Protein AF-A0A3N4J8X8-F1 (afdb_monomer_lite)

Radius of gyration: 21.21 Å; chains: 1; bounding box: 64×33×49 Å

Sequence (121 aa):
QWLTPDTSWAGKSASSIVITITSPKAPLFVGKRLSAFSTTYRTECRLQFNAFTQCSNCQHFGHHSNKCANPSSCRWCTLPHSTGDHSCPTSTYHLRGRPCSHFSPRCVNCDGPHESHSPDC

Structure (mmCIF, N/CA/C/O backbone):
data_AF-A0A3N4J8X8-F1
#
_entry.id   AF-A0A3N4J8X8-F1
#
loop_
_atom_site.group_PDB
_atom_site.id
_atom_site.type_symbol
_atom_site.label_atom_id
_atom_site.label_alt_id
_atom_site.label_comp_id
_atom_site.label_asym_id
_atom_site.label_entity_id
_atom_site.label_seq_id
_atom_site.pdbx_PDB_ins_code
_atom_site.Cartn_x
_atom_site.Cartn_y
_atom_site.Cartn_z
_atom_site.occupancy
_atom_site.B_iso_or_equiv
_atom_site.auth_seq_id
_atom_site.auth_comp_id
_atom_site.auth_asym_id
_atom_site.auth_atom_id
_atom_site.pdbx_PDB_model_num
ATOM 1 N N . GLN A 1 1 ? -29.660 4.183 24.403 1.00 55.78 1 GLN A N 1
ATOM 2 C CA . GLN A 1 1 ? -30.399 4.243 23.126 1.00 55.78 1 GLN A CA 1
ATOM 3 C C . GLN A 1 1 ? -29.411 3.951 22.010 1.00 55.78 1 GLN A C 1
ATOM 5 O O . GLN A 1 1 ? -28.365 4.588 21.978 1.00 55.78 1 GLN A O 1
ATOM 10 N N . TRP A 1 2 ? -29.673 2.937 21.184 1.00 60.34 2 TRP A N 1
ATOM 11 C CA . TRP A 1 2 ? -28.801 2.587 20.060 1.00 60.34 2 TRP A CA 1
ATOM 12 C C . TRP A 1 2 ? -28.897 3.639 18.950 1.00 60.34 2 TRP A C 1
ATOM 14 O O . TRP A 1 2 ? -29.951 4.241 18.758 1.00 60.34 2 TRP A O 1
ATOM 24 N N . LEU A 1 3 ? -27.786 3.875 18.245 1.00 71.88 3 LEU A N 1
ATOM 25 C CA . LEU A 1 3 ? -27.686 4.902 17.198 1.00 71.88 3 LEU A CA 1
ATOM 26 C C . LEU A 1 3 ? -28.349 4.484 15.871 1.00 71.88 3 LEU A C 1
ATOM 28 O O . LEU A 1 3 ? -28.579 5.336 15.018 1.00 71.88 3 LEU A O 1
ATOM 32 N N . THR A 1 4 ? -28.659 3.198 15.684 1.00 74.44 4 THR A N 1
ATOM 33 C CA . THR A 1 4 ? -29.294 2.653 14.472 1.00 74.44 4 THR A CA 1
ATOM 34 C C . THR A 1 4 ? -30.335 1.581 14.828 1.00 74.44 4 THR A C 1
ATOM 36 O O . THR A 1 4 ? -30.211 0.953 15.883 1.00 74.44 4 THR A O 1
ATOM 39 N N . PRO A 1 5 ? -31.359 1.362 13.976 1.00 77.12 5 PRO A N 1
ATOM 40 C CA . PRO A 1 5 ? -32.431 0.391 14.227 1.00 77.12 5 PRO A CA 1
ATOM 41 C C . PRO A 1 5 ? -31.926 -1.060 14.263 1.00 77.12 5 PRO A C 1
ATOM 43 O O . PRO A 1 5 ? -30.934 -1.386 13.608 1.00 77.12 5 PRO A O 1
ATOM 46 N N . ASP A 1 6 ? -32.630 -1.949 14.972 1.00 72.69 6 ASP A N 1
ATOM 47 C CA . ASP A 1 6 ? -32.227 -3.354 15.194 1.00 72.69 6 ASP A CA 1
ATOM 48 C C . ASP A 1 6 ? -31.992 -4.144 13.897 1.00 72.69 6 ASP A C 1
ATOM 50 O O . ASP A 1 6 ? -31.091 -4.981 13.810 1.00 72.69 6 ASP A O 1
ATOM 54 N N . THR A 1 7 ? -32.728 -3.808 12.836 1.00 76.81 7 THR A N 1
ATOM 55 C CA . THR A 1 7 ? -32.564 -4.392 11.496 1.00 76.81 7 THR A CA 1
ATOM 56 C C . THR A 1 7 ? -31.173 -4.160 10.902 1.00 76.81 7 THR A C 1
ATOM 58 O O . THR A 1 7 ? -30.723 -4.945 10.072 1.00 76.81 7 THR A O 1
ATOM 61 N N . SER A 1 8 ? -30.455 -3.120 11.340 1.00 70.00 8 SER A N 1
ATOM 62 C CA . SER A 1 8 ? -29.104 -2.797 10.859 1.00 70.00 8 SER A CA 1
ATOM 63 C C . SER A 1 8 ? -27.997 -3.695 11.435 1.00 70.00 8 SER A C 1
ATOM 65 O O . SER A 1 8 ? -26.863 -3.646 10.937 1.00 70.00 8 SER A O 1
ATOM 67 N N . TRP A 1 9 ? -28.314 -4.514 12.448 1.00 67.56 9 TRP A N 1
ATOM 68 C CA . TRP A 1 9 ? -27.370 -5.379 13.170 1.00 67.56 9 TRP A CA 1
ATOM 69 C C . TRP A 1 9 ? -27.615 -6.877 12.971 1.00 67.56 9 TRP A C 1
ATOM 71 O O . TRP A 1 9 ? -26.746 -7.678 13.316 1.00 67.56 9 TRP A O 1
ATOM 81 N N . ALA A 1 10 ? -28.755 -7.268 12.392 1.00 76.81 10 ALA A N 1
ATOM 82 C CA . ALA A 1 10 ? -29.070 -8.668 12.134 1.00 76.81 10 ALA A CA 1
ATOM 83 C C . ALA A 1 10 ? -27.976 -9.322 11.262 1.00 76.81 10 ALA A C 1
ATOM 85 O O . ALA A 1 10 ? -27.763 -8.934 10.116 1.00 76.81 10 ALA A O 1
ATOM 86 N N . GLY A 1 11 ? -27.251 -10.291 11.833 1.00 81.25 11 GLY A N 1
ATOM 87 C CA . GLY A 1 11 ? -26.193 -11.047 11.150 1.00 81.25 11 GLY A CA 1
ATOM 88 C C . GLY A 1 11 ? -24.785 -10.433 11.173 1.00 81.25 11 GLY A C 1
ATOM 89 O O . GLY A 1 11 ? -23.867 -11.032 10.616 1.00 81.25 11 GLY A O 1
ATOM 90 N N . LYS A 1 12 ? -24.561 -9.279 11.818 1.00 79.19 12 LYS A N 1
ATOM 91 C CA . LYS A 1 12 ? -23.208 -8.706 11.958 1.00 79.19 12 LYS A CA 1
ATOM 92 C C . LYS A 1 12 ? -22.485 -9.297 13.167 1.00 79.19 12 LYS A C 1
ATOM 94 O O . LYS A 1 12 ? -22.964 -9.195 14.290 1.00 79.19 12 LYS A O 1
ATOM 99 N N . SER A 1 13 ? -21.296 -9.854 12.944 1.00 83.00 13 SER A N 1
ATOM 100 C CA . SER A 1 13 ? -20.439 -10.395 14.011 1.00 83.00 13 SER A CA 1
ATOM 101 C C . SER A 1 13 ? -19.667 -9.322 14.787 1.00 83.00 13 SER A C 1
ATOM 103 O O . SER A 1 13 ? -19.190 -9.589 15.887 1.00 83.00 13 SER A O 1
ATOM 105 N N . ALA A 1 14 ? -19.536 -8.113 14.231 1.00 79.38 14 ALA A N 1
ATOM 106 C CA . ALA A 1 14 ? -18.798 -7.013 14.839 1.00 79.38 14 ALA A CA 1
ATOM 107 C C . ALA A 1 14 ? -19.406 -5.644 14.493 1.00 79.38 14 ALA A C 1
ATOM 109 O O . ALA A 1 14 ? -20.014 -5.452 13.437 1.00 79.38 14 ALA A O 1
ATOM 110 N N . SER A 1 15 ? -19.183 -4.677 15.382 1.00 77.06 15 SER A N 1
ATOM 111 C CA . SER A 1 15 ? -19.539 -3.267 15.212 1.00 77.06 15 SER A CA 1
ATOM 112 C C . SER A 1 15 ? -18.325 -2.382 15.480 1.00 77.06 15 SER A C 1
ATOM 114 O O . SER A 1 15 ? -17.564 -2.661 16.406 1.00 77.06 15 SER A O 1
ATOM 116 N N . SER A 1 16 ? -18.188 -1.284 14.738 1.00 79.62 16 SER A N 1
ATOM 117 C CA . SER A 1 16 ? -17.109 -0.309 14.929 1.00 79.62 16 SER A CA 1
ATOM 118 C C . SER A 1 16 ? -17.683 1.068 15.245 1.00 79.62 16 SER A C 1
ATOM 120 O O . SER A 1 16 ? -18.642 1.503 14.610 1.00 79.62 16 SER A O 1
ATOM 122 N N . ILE A 1 17 ? -17.071 1.773 16.198 1.00 81.94 17 ILE A N 1
ATOM 123 C CA . ILE A 1 17 ? -17.370 3.174 16.518 1.00 81.94 17 ILE A CA 1
ATOM 124 C C . ILE A 1 17 ? -16.120 3.994 16.201 1.00 81.94 17 ILE A C 1
ATOM 126 O O . ILE A 1 17 ? -15.022 3.645 16.631 1.00 81.94 17 ILE A O 1
ATOM 130 N N . VAL A 1 18 ? -16.280 5.092 15.461 1.00 82.00 18 VAL A N 1
ATOM 131 C CA . VAL A 1 18 ? -15.180 6.009 15.141 1.00 82.00 18 VAL A CA 1
ATOM 132 C C . VAL A 1 18 ? -15.320 7.265 15.993 1.00 82.00 18 VAL A C 1
ATOM 134 O O . VAL A 1 18 ? -16.241 8.053 15.801 1.00 82.00 18 VAL A O 1
ATOM 137 N N . ILE A 1 19 ? -14.387 7.462 16.925 1.00 83.81 19 ILE A N 1
ATOM 138 C CA . ILE A 1 19 ? -14.305 8.670 17.753 1.00 83.81 19 ILE A CA 1
ATOM 139 C C . ILE A 1 19 ? -13.252 9.591 17.134 1.00 83.81 19 ILE A C 1
ATOM 141 O O . ILE A 1 19 ? -12.082 9.225 17.047 1.00 83.81 19 ILE A O 1
ATOM 145 N N . THR A 1 20 ? -13.662 10.783 16.697 1.00 84.56 20 THR A N 1
ATOM 146 C CA . THR A 1 20 ? -12.758 11.775 16.092 1.00 84.56 20 THR A CA 1
ATOM 147 C C . THR A 1 20 ? -12.560 12.950 17.044 1.00 84.56 20 THR A C 1
ATOM 149 O O . THR A 1 20 ? -13.530 13.567 17.474 1.00 84.56 20 THR A O 1
ATOM 152 N N . ILE A 1 21 ? -11.305 13.283 17.351 1.00 85.44 21 ILE A N 1
ATOM 153 C CA . ILE A 1 21 ? -10.944 14.471 18.133 1.00 85.44 21 ILE A CA 1
ATOM 154 C C . ILE A 1 21 ? -10.549 15.570 17.143 1.00 85.44 21 ILE A C 1
ATOM 156 O O . ILE A 1 21 ? -9.538 15.442 16.460 1.00 85.44 21 ILE A O 1
ATOM 160 N N . THR A 1 22 ? -11.336 16.642 17.057 1.00 84.94 22 THR A N 1
ATOM 161 C CA . THR A 1 22 ? -11.129 17.743 16.090 1.00 84.94 22 THR A CA 1
ATOM 162 C C . THR A 1 22 ? -10.386 18.948 16.668 1.00 84.94 22 THR A C 1
ATOM 164 O O . THR A 1 22 ? -10.109 19.907 15.956 1.00 84.94 22 THR A O 1
ATOM 167 N N . SER A 1 23 ? -10.048 18.926 17.959 1.00 88.69 23 SER A N 1
ATOM 168 C CA . SER A 1 23 ? -9.341 20.043 18.593 1.00 88.69 23 SER A CA 1
ATOM 169 C C . SER A 1 23 ? -7.903 20.191 18.062 1.00 88.69 23 SER A C 1
ATOM 171 O O . SER A 1 23 ? -7.286 19.182 17.722 1.00 88.69 23 SER A O 1
ATOM 173 N N . PRO A 1 24 ? -7.288 21.388 18.121 1.00 90.69 24 PRO A N 1
ATOM 174 C CA . PRO A 1 24 ? -5.859 21.571 17.822 1.00 90.69 24 PRO A CA 1
ATOM 175 C C . PRO A 1 24 ? -4.926 20.708 18.688 1.00 90.69 24 PRO A C 1
ATOM 177 O O . PRO A 1 24 ? -3.778 20.468 18.333 1.00 90.69 24 PRO A O 1
ATOM 180 N N . LYS A 1 25 ? -5.427 20.212 19.826 1.00 89.00 25 LYS A N 1
ATOM 181 C CA . LYS A 1 25 ? -4.728 19.285 20.722 1.00 89.00 25 LYS A CA 1
ATOM 182 C C . LYS A 1 25 ? -4.810 17.824 20.262 1.00 89.00 25 LYS A C 1
ATOM 184 O O . LYS A 1 25 ? -4.195 16.977 20.898 1.00 89.00 25 LYS A O 1
ATOM 189 N N . ALA A 1 26 ? -5.528 17.505 19.181 1.00 87.81 26 ALA A N 1
ATOM 190 C CA . ALA A 1 26 ? -5.664 16.147 18.645 1.00 87.81 26 ALA A CA 1
ATOM 191 C C . ALA A 1 26 ? -4.324 15.402 18.459 1.00 87.81 26 ALA A C 1
ATOM 193 O O . ALA A 1 26 ? -4.265 14.230 18.836 1.00 87.81 26 ALA A O 1
ATOM 194 N N . PRO A 1 27 ? -3.227 16.042 17.993 1.00 88.81 27 PRO A N 1
ATOM 195 C CA . PRO A 1 27 ? -1.933 15.369 17.876 1.00 88.81 27 PRO A CA 1
ATOM 196 C C . PRO A 1 27 ? -1.398 14.821 19.208 1.00 88.81 27 PRO A C 1
ATOM 198 O O . PRO A 1 27 ? -0.734 13.789 19.216 1.00 88.81 27 PRO A O 1
ATOM 201 N N . LEU A 1 28 ? -1.738 15.446 20.344 1.00 89.38 28 LEU A N 1
ATOM 202 C CA . LEU A 1 28 ? -1.309 15.003 21.680 1.00 89.38 28 LEU A CA 1
ATOM 203 C C . LEU A 1 28 ? -1.897 13.642 22.073 1.00 89.38 28 LEU A C 1
ATOM 205 O O . LEU A 1 28 ? -1.376 12.976 22.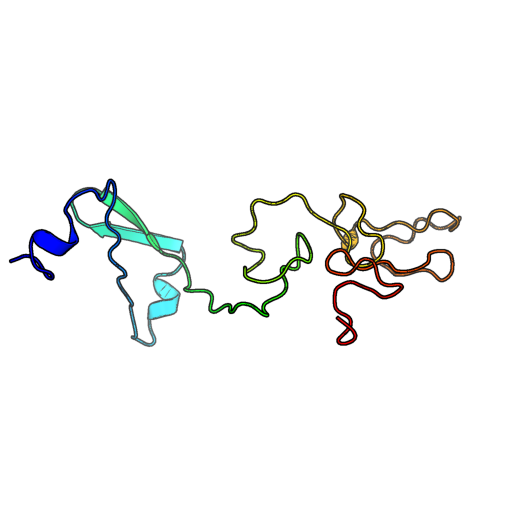970 1.00 89.38 28 LEU A O 1
ATOM 209 N N . PHE A 1 29 ? -2.980 13.234 21.413 1.00 87.31 29 PHE A N 1
ATOM 210 C CA . PHE A 1 29 ? -3.643 11.965 21.661 1.00 87.31 29 PHE A CA 1
ATOM 211 C C . PHE A 1 29 ? -3.101 10.838 20.782 1.00 87.31 29 PHE A C 1
ATOM 213 O O . PHE A 1 29 ? -3.451 9.695 21.036 1.00 87.31 29 PHE A O 1
ATOM 220 N N . VAL A 1 30 ? -2.247 11.081 19.784 1.00 87.81 30 VAL A N 1
ATOM 221 C CA . VAL A 1 30 ? -1.696 9.997 18.949 1.00 87.81 30 VAL A CA 1
ATOM 222 C C . VAL A 1 30 ? -0.747 9.120 19.775 1.00 87.81 30 VAL A C 1
ATOM 224 O O . VAL A 1 30 ? 0.097 9.619 20.516 1.00 87.81 30 VAL A O 1
ATOM 227 N N . GLY A 1 31 ? -0.907 7.796 19.689 1.00 85.75 31 GLY A N 1
ATOM 228 C CA . GLY A 1 31 ? -0.110 6.825 20.447 1.00 85.75 31 GLY A CA 1
ATOM 229 C C . GLY A 1 31 ? -0.466 6.737 21.935 1.00 85.75 31 GLY A C 1
ATOM 230 O O . GLY A 1 31 ? 0.158 5.975 22.676 1.00 85.75 31 GLY A O 1
ATOM 231 N N . LYS A 1 32 ? -1.466 7.499 22.391 1.00 91.25 32 LYS A N 1
ATOM 232 C CA . LYS A 1 32 ? -2.018 7.390 23.742 1.00 91.25 32 LYS A CA 1
ATOM 233 C C . LYS A 1 32 ? -3.047 6.262 23.814 1.00 91.25 32 LYS A C 1
ATOM 235 O O . LYS A 1 32 ? -3.276 5.496 22.877 1.00 91.25 32 LYS A O 1
ATOM 240 N N . ARG A 1 33 ? -3.610 6.104 25.004 1.00 91.50 33 ARG A N 1
ATOM 241 C CA . ARG A 1 33 ? -4.608 5.092 25.314 1.00 91.50 33 ARG A CA 1
ATOM 242 C C . ARG A 1 33 ? -5.922 5.790 25.627 1.00 91.50 33 ARG A C 1
ATOM 244 O O . ARG A 1 33 ? -5.952 6.680 26.471 1.00 91.50 33 ARG A O 1
ATOM 251 N N . LEU A 1 34 ? -6.984 5.386 24.945 1.00 90.25 34 LEU A N 1
ATOM 252 C CA . LEU A 1 34 ? -8.350 5.810 25.216 1.00 90.25 34 LEU A CA 1
ATOM 253 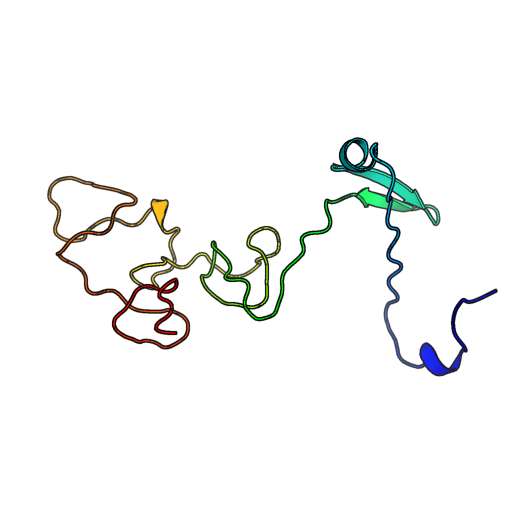C C . LEU A 1 34 ? -9.070 4.668 25.929 1.00 90.25 34 LEU A C 1
ATOM 255 O O . LEU A 1 34 ? -9.212 3.582 25.370 1.00 90.25 34 LEU A O 1
ATOM 259 N N . SER A 1 35 ? -9.519 4.905 27.157 1.00 91.50 35 SER A N 1
ATOM 260 C CA . SER A 1 35 ? -10.368 3.956 27.878 1.00 91.50 35 SER A CA 1
ATOM 261 C C . SER A 1 35 ? -11.831 4.208 27.525 1.00 91.50 35 SER A C 1
ATOM 263 O O . SER A 1 35 ? -12.331 5.311 27.725 1.00 91.50 35 SER A O 1
ATOM 265 N N . ALA A 1 36 ? -12.512 3.192 27.004 1.00 87.75 36 ALA A N 1
ATOM 266 C CA . ALA A 1 36 ? -13.934 3.221 26.678 1.00 87.75 36 ALA A CA 1
ATOM 267 C C . ALA A 1 36 ? -14.519 1.809 26.821 1.00 87.75 36 ALA A C 1
ATOM 269 O O . ALA A 1 36 ? -13.831 0.830 26.545 1.00 87.75 36 ALA A O 1
ATOM 270 N N . PHE A 1 37 ? -15.781 1.683 27.241 1.00 86.94 37 PHE A N 1
ATOM 271 C CA . PHE A 1 37 ? -16.466 0.381 27.364 1.00 86.94 37 PHE A CA 1
ATOM 272 C C . PHE A 1 37 ? -15.664 -0.663 28.166 1.00 86.94 37 PHE A C 1
ATOM 274 O O . PHE A 1 37 ? -15.483 -1.798 27.729 1.00 86.94 37 PHE A O 1
ATOM 281 N N . SER A 1 38 ? -15.095 -0.249 29.303 1.00 90.44 38 SER A N 1
ATOM 282 C CA . SER A 1 38 ? -14.242 -1.095 30.160 1.00 90.44 38 SER A CA 1
ATOM 283 C C . SER A 1 38 ? -13.007 -1.694 29.464 1.00 90.44 38 SER A C 1
ATOM 285 O O . SER A 1 38 ? -12.371 -2.596 29.997 1.00 90.44 38 SER A O 1
ATOM 287 N N . THR A 1 39 ? -12.640 -1.179 28.290 1.00 90.56 39 THR A N 1
ATOM 288 C CA . THR A 1 39 ? -11.499 -1.621 27.483 1.00 90.56 39 THR A CA 1
ATOM 289 C C . THR A 1 39 ? -10.601 -0.428 27.180 1.00 90.56 39 THR A C 1
ATOM 291 O O . THR A 1 39 ? -11.038 0.723 27.195 1.00 90.56 39 THR A O 1
ATOM 294 N N . THR A 1 40 ? -9.322 -0.676 26.913 1.00 92.19 40 THR A N 1
ATOM 295 C CA . THR A 1 40 ? -8.403 0.379 26.488 1.00 92.19 40 THR A CA 1
ATOM 296 C C . THR A 1 40 ? -7.979 0.195 25.041 1.00 92.19 40 THR A C 1
ATOM 298 O O . THR A 1 40 ? -7.436 -0.844 24.673 1.00 92.19 40 THR A O 1
ATOM 301 N N . TYR A 1 41 ? -8.143 1.244 24.247 1.00 88.88 41 TYR A N 1
ATOM 302 C CA . TYR A 1 41 ? -7.812 1.282 22.831 1.00 88.88 41 TYR A CA 1
ATOM 303 C C . TYR A 1 41 ? -6.582 2.155 22.604 1.00 88.88 41 TYR A C 1
ATOM 305 O O . TYR A 1 41 ? -6.408 3.181 23.263 1.00 88.88 41 TYR A O 1
ATOM 313 N N . ARG A 1 42 ? -5.714 1.757 21.671 1.00 89.50 42 ARG A N 1
ATOM 314 C CA . ARG A 1 42 ? -4.641 2.633 21.190 1.00 89.50 42 ARG A CA 1
ATOM 315 C C . ARG A 1 42 ? -5.235 3.637 20.213 1.00 89.50 42 ARG A C 1
ATOM 317 O O . ARG A 1 42 ? -5.962 3.257 19.300 1.00 89.50 42 ARG A O 1
ATOM 324 N N . THR A 1 43 ? -4.933 4.907 20.417 1.00 88.69 43 THR A N 1
ATOM 325 C CA . THR A 1 43 ? -5.323 5.977 19.504 1.00 88.69 43 THR A CA 1
ATOM 326 C C . THR A 1 43 ? -4.258 6.148 18.432 1.00 88.69 43 THR A C 1
ATOM 328 O O . THR A 1 43 ? -3.057 6.163 18.708 1.00 88.69 43 THR A O 1
ATOM 331 N N . GLU A 1 44 ? -4.697 6.306 17.192 1.00 86.31 44 GLU A N 1
ATOM 332 C CA . GLU A 1 44 ? -3.818 6.450 16.037 1.00 86.31 44 GLU A CA 1
ATOM 333 C C . GLU A 1 44 ? -4.225 7.669 15.216 1.00 86.31 44 GLU A C 1
ATOM 335 O O . GLU A 1 44 ? -5.372 8.118 15.259 1.00 86.31 44 GLU A O 1
ATOM 340 N N . CYS A 1 45 ? -3.274 8.213 14.457 1.00 84.31 45 CYS A N 1
ATOM 341 C CA . CYS A 1 45 ? -3.592 9.243 13.482 1.00 84.31 45 CYS A CA 1
ATOM 342 C C . CYS A 1 45 ? -4.454 8.630 12.372 1.00 84.31 45 CYS A C 1
ATOM 344 O O . CYS A 1 45 ? -4.104 7.589 11.808 1.00 84.31 45 CYS A O 1
ATOM 346 N N . ARG A 1 46 ? -5.573 9.280 12.040 1.00 81.81 46 ARG A N 1
ATOM 347 C CA . ARG A 1 46 ? -6.385 8.881 10.891 1.00 81.81 46 ARG A CA 1
ATOM 348 C C . ARG A 1 46 ? -5.613 9.205 9.615 1.00 81.81 46 ARG A C 1
ATOM 350 O O . ARG A 1 46 ? -5.538 10.359 9.208 1.00 81.81 46 ARG A O 1
ATOM 357 N N . LEU A 1 47 ? -5.078 8.173 8.977 1.00 81.50 47 LEU A N 1
ATOM 358 C CA . LEU A 1 47 ? -4.462 8.285 7.661 1.00 81.50 47 LEU A CA 1
ATOM 359 C C . LEU A 1 47 ? -5.576 8.388 6.616 1.00 81.50 47 LEU A C 1
ATOM 361 O O . LEU A 1 47 ? -6.435 7.509 6.537 1.00 81.50 47 LEU A O 1
ATOM 365 N N . GLN A 1 48 ? -5.590 9.470 5.841 1.00 78.81 48 GLN A N 1
ATOM 366 C CA . GLN A 1 48 ? -6.444 9.565 4.662 1.00 78.81 48 GLN A CA 1
ATOM 367 C C . GLN A 1 48 ? -5.731 8.894 3.491 1.00 78.81 48 GLN A C 1
ATOM 369 O O . GLN A 1 48 ? -4.617 9.268 3.140 1.00 78.81 48 GLN A O 1
ATOM 374 N N . PHE A 1 49 ? -6.378 7.895 2.905 1.00 86.94 49 PHE A N 1
ATOM 375 C CA . PHE A 1 49 ? -5.965 7.270 1.658 1.00 86.94 49 PHE A CA 1
ATOM 376 C C . PHE A 1 49 ? -7.212 6.929 0.842 1.00 86.94 49 PHE A C 1
ATOM 378 O O . PHE A 1 49 ? -8.313 6.800 1.382 1.00 86.94 49 PHE A O 1
ATOM 385 N N . ASN A 1 50 ? -7.040 6.830 -0.467 1.00 87.94 50 ASN A N 1
ATOM 386 C CA . ASN A 1 50 ? -8.083 6.520 -1.435 1.00 87.94 50 ASN A CA 1
ATOM 387 C C . ASN A 1 50 ? -7.661 5.321 -2.300 1.00 87.94 50 ASN A C 1
ATOM 389 O O . ASN A 1 50 ? -6.572 4.768 -2.130 1.00 87.94 50 ASN A O 1
ATOM 393 N N . ALA A 1 51 ? -8.518 4.942 -3.251 1.00 89.44 51 ALA A N 1
ATOM 394 C CA . ALA A 1 51 ? -8.248 3.855 -4.190 1.00 89.44 51 ALA A CA 1
ATOM 395 C C . ALA A 1 51 ? -6.972 4.062 -5.028 1.00 89.44 51 ALA A C 1
ATOM 397 O O . ALA A 1 51 ? -6.428 3.087 -5.517 1.00 89.44 51 ALA A O 1
ATOM 398 N N . PHE A 1 52 ? -6.474 5.297 -5.143 1.00 90.06 52 PHE A N 1
ATOM 399 C CA . PHE A 1 52 ? -5.275 5.666 -5.904 1.00 90.06 52 PHE A CA 1
ATOM 400 C C . PHE A 1 52 ? -4.034 5.857 -5.025 1.00 90.06 52 PHE A C 1
ATOM 402 O O . PHE A 1 52 ? -2.963 6.207 -5.512 1.00 90.06 52 PHE A O 1
ATOM 409 N N . THR A 1 53 ? -4.146 5.658 -3.711 1.00 91.38 53 THR A N 1
ATOM 410 C CA . THR A 1 53 ? -2.993 5.782 -2.820 1.00 91.38 53 THR A CA 1
ATOM 411 C C . THR A 1 53 ? -2.096 4.573 -3.001 1.00 91.38 53 THR A C 1
ATOM 413 O O . THR A 1 53 ? -2.502 3.454 -2.688 1.00 91.38 53 THR A O 1
ATOM 416 N N . GLN A 1 54 ? -0.885 4.808 -3.499 1.00 93.19 54 GLN A N 1
ATOM 417 C CA . GLN A 1 54 ? 0.111 3.767 -3.683 1.00 93.19 54 GLN A CA 1
ATOM 418 C C . GLN A 1 54 ? 0.857 3.473 -2.382 1.00 93.19 54 GLN A C 1
ATOM 420 O O . GLN A 1 54 ? 1.403 4.364 -1.729 1.00 93.19 54 GLN A O 1
ATOM 425 N N . CYS A 1 55 ? 0.895 2.199 -2.012 1.00 94.25 55 CYS A N 1
ATOM 426 C CA . CYS A 1 55 ? 1.617 1.719 -0.850 1.00 94.25 55 CYS A CA 1
ATOM 427 C C . CYS A 1 55 ? 3.120 1.650 -1.139 1.00 94.25 55 CYS A C 1
ATOM 429 O O . CYS A 1 55 ? 3.557 0.860 -1.965 1.00 94.25 55 CYS A O 1
ATOM 431 N N . SER A 1 56 ? 3.946 2.385 -0.396 1.00 92.62 56 SER A N 1
ATOM 432 C CA . SER A 1 56 ? 5.408 2.343 -0.559 1.00 92.62 56 SER A CA 1
ATOM 433 C C . SER A 1 56 ? 6.063 1.020 -0.133 1.00 92.62 56 SER A C 1
ATOM 435 O O . SER A 1 56 ? 7.236 0.816 -0.439 1.00 92.62 56 SER A O 1
ATOM 437 N N . ASN A 1 57 ? 5.336 0.132 0.562 1.00 95.00 57 ASN A N 1
ATOM 438 C CA . ASN A 1 57 ? 5.827 -1.196 0.945 1.00 95.00 57 ASN A CA 1
ATOM 439 C C . ASN A 1 57 ? 5.643 -2.224 -0.183 1.00 95.00 57 ASN A C 1
ATOM 441 O O . ASN A 1 57 ? 6.617 -2.810 -0.640 1.00 95.00 57 ASN A O 1
ATOM 445 N N . CYS A 1 58 ? 4.405 -2.444 -0.638 1.00 95.38 58 CYS A N 1
ATOM 446 C CA . CYS A 1 58 ? 4.077 -3.486 -1.623 1.00 95.38 58 CYS A CA 1
ATOM 447 C C . CYS A 1 58 ? 3.795 -2.945 -3.035 1.00 95.38 58 CYS A C 1
ATOM 449 O O . CYS A 1 58 ? 3.556 -3.729 -3.944 1.00 95.38 58 CYS A O 1
ATOM 451 N N . GLN A 1 59 ? 3.816 -1.623 -3.224 1.00 94.69 59 GLN A N 1
ATOM 452 C CA . GLN A 1 59 ? 3.568 -0.896 -4.479 1.00 94.69 59 GLN A CA 1
ATOM 453 C C . GLN A 1 59 ? 2.146 -1.008 -5.062 1.00 94.69 59 GLN A C 1
ATOM 455 O O . GLN A 1 59 ? 1.858 -0.363 -6.072 1.00 94.69 59 GLN A O 1
ATOM 460 N N . HIS A 1 60 ? 1.238 -1.739 -4.407 1.00 94.19 60 HIS A N 1
ATOM 461 C CA . HIS A 1 60 ? -0.183 -1.789 -4.758 1.00 94.19 60 HIS A CA 1
ATOM 462 C C . HIS A 1 60 ? -0.964 -0.562 -4.282 1.00 94.19 60 HIS A C 1
ATOM 464 O O . HIS A 1 60 ? -0.575 0.125 -3.334 1.00 94.19 60 HIS A O 1
ATOM 470 N N . PHE A 1 61 ? -2.104 -0.321 -4.923 1.00 93.31 61 PHE A N 1
ATOM 471 C CA . PHE A 1 61 ? -2.995 0.785 -4.602 1.00 93.31 61 PHE A CA 1
ATOM 472 C C . PHE A 1 61 ? -4.024 0.449 -3.506 1.00 93.31 61 PHE A C 1
ATOM 474 O O . PHE A 1 61 ? -4.217 -0.706 -3.117 1.00 93.31 61 PHE A O 1
ATOM 481 N N . GLY A 1 62 ? -4.695 1.481 -2.993 1.00 92.19 62 GLY A N 1
ATOM 482 C CA . GLY A 1 62 ? -5.869 1.353 -2.127 1.00 92.19 62 GLY A CA 1
ATOM 483 C C . GLY A 1 62 ? -5.584 1.283 -0.628 1.00 92.19 62 GLY A C 1
ATOM 484 O O . GLY A 1 62 ? -6.521 1.150 0.158 1.00 92.19 62 GLY A O 1
ATOM 485 N N . HIS A 1 63 ? -4.323 1.388 -0.203 1.00 92.12 63 HIS A N 1
ATOM 486 C CA . HIS A 1 63 ? -3.973 1.399 1.216 1.00 92.12 63 HIS A CA 1
ATOM 487 C C . HIS A 1 63 ? -2.666 2.142 1.503 1.00 92.12 63 HIS A C 1
ATOM 489 O O . HIS A 1 63 ? -1.785 2.267 0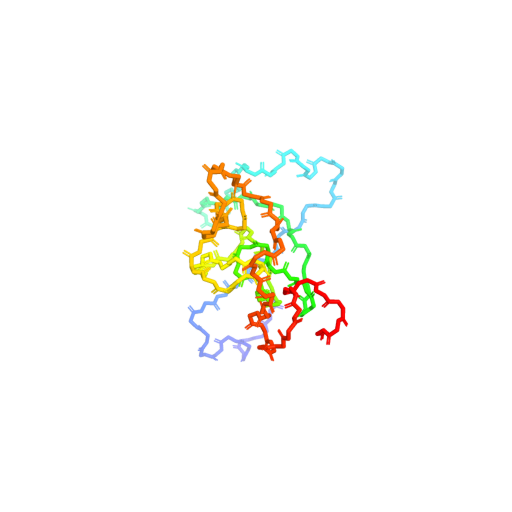.657 1.00 92.12 63 HIS A O 1
ATOM 495 N N . HIS A 1 64 ? -2.534 2.623 2.738 1.00 91.31 64 HIS A N 1
ATOM 496 C CA . HIS A 1 64 ? -1.318 3.277 3.215 1.00 91.31 64 HIS A CA 1
ATOM 497 C C . HIS A 1 64 ? -0.293 2.254 3.734 1.00 91.31 64 HIS A C 1
ATOM 499 O O . HIS A 1 64 ? -0.666 1.275 4.385 1.00 91.31 64 HIS A O 1
ATOM 505 N N . SER A 1 65 ? 1.005 2.521 3.554 1.00 91.12 65 SER A N 1
ATOM 506 C CA . SER A 1 65 ? 2.111 1.625 3.943 1.00 91.12 65 SER A CA 1
ATOM 507 C C . SER A 1 65 ? 2.069 1.182 5.405 1.00 91.12 65 SER A C 1
ATOM 509 O O . SER A 1 65 ? 2.236 0.005 5.694 1.00 91.12 65 SER A O 1
ATOM 511 N N . ASN A 1 66 ? 1.748 2.092 6.329 1.00 87.50 66 ASN A N 1
ATOM 512 C CA . ASN A 1 66 ? 1.589 1.789 7.763 1.00 87.50 66 ASN A CA 1
ATOM 513 C C . ASN A 1 66 ? 0.508 0.737 8.087 1.00 87.5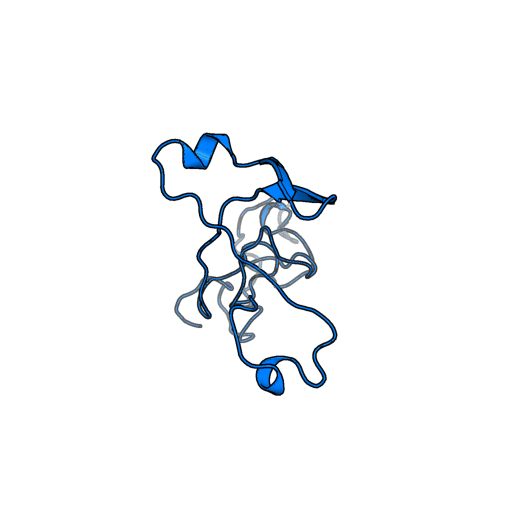0 66 ASN A C 1
ATOM 515 O O . ASN A 1 66 ? 0.459 0.248 9.212 1.00 87.50 66 ASN A O 1
ATOM 519 N N . LYS A 1 67 ? -0.398 0.441 7.150 1.00 87.38 67 LYS A N 1
ATOM 520 C CA . LYS A 1 67 ? -1.461 -0.567 7.285 1.00 87.38 67 LYS A CA 1
ATOM 521 C C . LYS A 1 67 ? -1.265 -1.752 6.337 1.00 87.38 67 LYS A C 1
ATOM 523 O O . LYS A 1 67 ? -2.132 -2.616 6.260 1.00 87.38 67 LYS A O 1
ATOM 528 N N . CYS A 1 68 ? -0.153 -1.788 5.610 1.00 92.25 68 CYS A N 1
ATOM 529 C CA . CYS A 1 68 ? 0.151 -2.857 4.678 1.00 92.25 68 CYS A CA 1
ATOM 530 C C . CYS A 1 68 ? 0.544 -4.131 5.435 1.00 92.25 68 CYS A C 1
ATOM 532 O O . CYS A 1 68 ? 1.471 -4.109 6.241 1.00 92.25 68 CYS A O 1
ATOM 534 N N . ALA A 1 69 ? -0.149 -5.233 5.148 1.00 93.56 69 ALA A N 1
ATOM 535 C CA . ALA A 1 69 ? 0.197 -6.574 5.627 1.00 93.56 69 ALA A CA 1
ATOM 536 C C . ALA A 1 69 ? 0.887 -7.430 4.547 1.00 93.56 69 ALA A C 1
ATOM 538 O O . ALA A 1 69 ? 1.297 -8.556 4.818 1.00 93.56 69 ALA A O 1
ATOM 539 N N . ASN A 1 70 ? 1.002 -6.907 3.323 1.00 93.81 70 ASN A N 1
ATOM 540 C CA . ASN A 1 70 ? 1.612 -7.608 2.199 1.00 93.81 70 ASN A CA 1
ATOM 541 C C . ASN A 1 70 ? 3.147 -7.608 2.321 1.00 93.81 70 ASN A C 1
ATOM 543 O O . ASN A 1 70 ? 3.713 -6.674 2.905 1.00 93.81 70 ASN A O 1
ATOM 547 N N . PRO A 1 71 ? 3.837 -8.608 1.739 1.00 94.19 71 PRO A N 1
ATOM 548 C CA . PRO A 1 71 ? 5.292 -8.592 1.651 1.00 94.19 71 PRO A CA 1
ATOM 549 C C . PRO A 1 71 ? 5.783 -7.355 0.889 1.00 94.19 71 PRO A C 1
ATOM 551 O O . PRO A 1 71 ? 5.098 -6.829 0.006 1.00 94.19 71 PRO A O 1
ATOM 554 N N . SER A 1 72 ? 6.979 -6.884 1.244 1.00 95.19 72 SER A N 1
ATOM 555 C CA . SER A 1 72 ? 7.623 -5.776 0.543 1.00 95.19 72 SER A CA 1
ATOM 556 C C . SER A 1 72 ? 7.895 -6.148 -0.910 1.00 95.19 72 SER A C 1
ATOM 558 O O . SER A 1 72 ? 8.320 -7.266 -1.192 1.00 95.19 72 SER A O 1
ATOM 560 N N . SER A 1 73 ? 7.682 -5.200 -1.815 1.00 94.88 73 SER A N 1
ATOM 561 C CA . SER A 1 73 ? 7.989 -5.340 -3.233 1.00 94.88 73 SER A CA 1
ATOM 562 C C . SER A 1 73 ? 8.794 -4.139 -3.702 1.00 94.88 73 SER A C 1
ATOM 564 O O . SER A 1 73 ? 8.489 -2.984 -3.374 1.00 94.88 73 SER A O 1
ATOM 566 N N . CYS A 1 74 ? 9.836 -4.418 -4.475 1.00 92.56 74 CYS A N 1
ATOM 567 C CA . CYS A 1 74 ? 10.705 -3.388 -5.001 1.00 92.56 74 CYS A CA 1
ATOM 568 C C . CYS A 1 74 ? 9.979 -2.590 -6.083 1.00 92.56 74 CYS A C 1
ATOM 570 O O . CYS A 1 74 ? 9.518 -3.154 -7.077 1.00 92.56 74 CYS A O 1
ATOM 572 N N . ARG A 1 75 ? 9.965 -1.259 -5.933 1.00 92.56 75 ARG A N 1
ATOM 573 C CA . ARG A 1 75 ? 9.377 -0.300 -6.889 1.00 92.56 75 ARG A CA 1
ATOM 574 C C . ARG A 1 75 ? 9.839 -0.509 -8.332 1.00 92.56 75 ARG A C 1
ATOM 576 O O . ARG A 1 75 ? 9.089 -0.202 -9.258 1.00 92.56 75 ARG A O 1
ATOM 583 N N . TRP A 1 76 ? 11.059 -1.009 -8.498 1.00 91.88 76 TRP A N 1
ATOM 584 C CA . TRP A 1 76 ? 11.753 -1.108 -9.773 1.00 91.88 76 TRP A CA 1
ATOM 585 C C . TRP A 1 76 ? 11.700 -2.490 -10.416 1.00 91.88 76 TRP A C 1
ATOM 587 O O . TRP A 1 76 ? 11.537 -2.581 -11.624 1.00 91.88 76 TRP A O 1
ATOM 597 N N . CYS A 1 77 ? 11.865 -3.559 -9.636 1.00 89.69 77 CYS A N 1
ATOM 598 C CA . CYS A 1 77 ? 12.060 -4.908 -10.182 1.00 89.69 77 CYS A CA 1
ATOM 599 C C . CYS A 1 77 ? 11.026 -5.934 -9.711 1.00 89.69 77 CYS A C 1
ATOM 601 O O . CYS A 1 77 ? 11.209 -7.115 -9.982 1.00 89.69 77 CYS A O 1
ATOM 603 N N . THR A 1 78 ? 9.998 -5.506 -8.967 1.00 90.62 78 THR A N 1
ATOM 604 C CA . THR A 1 78 ? 8.893 -6.336 -8.435 1.00 90.62 78 THR A CA 1
ATOM 605 C C . THR A 1 78 ? 9.301 -7.502 -7.527 1.00 90.62 78 THR A C 1
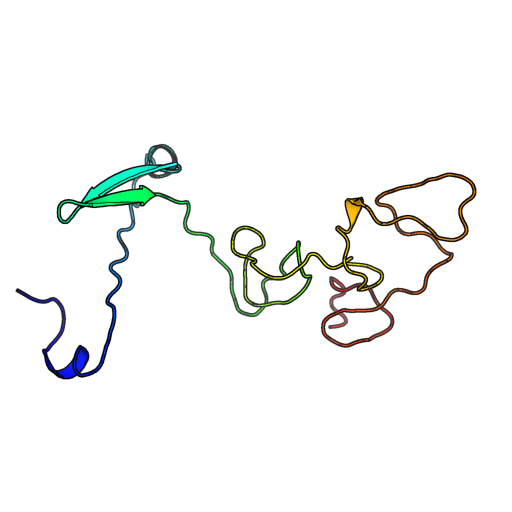ATOM 607 O O . THR A 1 78 ? 8.450 -8.269 -7.084 1.00 90.62 78 THR A O 1
ATOM 610 N N . LEU A 1 79 ? 10.594 -7.669 -7.250 1.00 90.94 79 LEU A N 1
ATOM 611 C CA . LEU A 1 79 ? 11.115 -8.721 -6.385 1.00 90.94 79 LEU A CA 1
ATOM 612 C C . LEU A 1 79 ? 10.782 -8.442 -4.908 1.00 90.94 79 LEU A C 1
ATOM 614 O O . LEU A 1 79 ? 10.637 -7.274 -4.529 1.00 90.94 79 LEU A O 1
ATOM 618 N N . PRO A 1 80 ? 10.715 -9.493 -4.064 1.00 93.19 80 PRO A N 1
ATOM 619 C CA . PRO A 1 80 ? 10.290 -9.389 -2.670 1.00 93.19 80 PRO A CA 1
ATOM 620 C C . PRO A 1 80 ? 11.386 -8.801 -1.762 1.00 93.19 80 PRO A C 1
ATOM 622 O O . PRO A 1 80 ? 11.979 -9.492 -0.936 1.00 93.19 80 PRO A O 1
ATOM 625 N N . HIS A 1 81 ? 11.690 -7.518 -1.945 1.00 91.81 81 HIS A N 1
ATOM 626 C CA . HIS A 1 81 ? 12.582 -6.729 -1.098 1.00 91.81 81 HIS A CA 1
ATOM 627 C C . HIS A 1 81 ? 12.123 -5.267 -1.039 1.00 91.81 81 HIS A C 1
ATOM 629 O O . HIS A 1 81 ? 11.389 -4.793 -1.905 1.00 91.81 81 HIS A O 1
ATOM 635 N N . SER A 1 82 ? 12.567 -4.532 -0.018 1.00 92.56 82 SER A N 1
ATOM 636 C CA . SER A 1 82 ? 12.357 -3.083 0.057 1.00 92.56 82 SER A CA 1
ATOM 637 C C . SER A 1 82 ? 13.115 -2.377 -1.063 1.00 92.56 82 SER A C 1
ATOM 639 O O . SER A 1 82 ? 14.260 -2.717 -1.336 1.00 92.56 82 SER A O 1
ATOM 641 N N . THR A 1 83 ? 12.548 -1.330 -1.662 1.00 90.94 83 THR A N 1
ATOM 642 C CA . THR A 1 83 ? 13.235 -0.517 -2.685 1.00 90.94 83 THR A CA 1
ATOM 643 C C . THR A 1 83 ? 14.614 -0.011 -2.224 1.00 90.94 83 THR A C 1
ATOM 645 O O . THR A 1 83 ? 15.531 0.094 -3.034 1.00 90.94 83 THR A O 1
ATOM 648 N N . GLY A 1 84 ? 14.804 0.242 -0.922 1.00 89.50 84 GLY A N 1
ATOM 649 C CA . GLY A 1 84 ? 16.106 0.628 -0.358 1.00 89.50 84 GLY A CA 1
ATOM 650 C C . GLY A 1 84 ? 17.162 -0.487 -0.375 1.00 89.50 84 GLY A C 1
ATOM 651 O O . GLY A 1 84 ? 18.355 -0.200 -0.438 1.00 89.50 84 GLY A O 1
ATOM 652 N N . ASP A 1 85 ? 16.734 -1.748 -0.383 1.00 89.94 85 ASP A N 1
ATOM 653 C CA . ASP A 1 85 ? 17.604 -2.928 -0.449 1.00 89.94 85 ASP A CA 1
ATOM 654 C C . ASP A 1 85 ? 17.908 -3.370 -1.877 1.00 89.94 85 ASP A C 1
ATOM 656 O O . ASP A 1 85 ? 18.657 -4.327 -2.078 1.00 89.94 85 ASP A O 1
ATOM 660 N N . HIS A 1 86 ? 17.355 -2.676 -2.872 1.00 89.81 86 HIS A N 1
ATOM 661 C CA . HIS A 1 86 ? 17.628 -2.981 -4.263 1.00 89.81 86 HIS A CA 1
ATOM 662 C C . HIS A 1 86 ? 19.126 -2.872 -4.545 1.00 89.81 86 HIS A C 1
ATOM 664 O O . HIS A 1 86 ? 19.731 -1.819 -4.336 1.00 89.81 86 HIS A O 1
ATOM 670 N N . SER A 1 87 ? 19.710 -3.960 -5.036 1.00 87.06 87 SER A N 1
ATOM 671 C CA . SER A 1 87 ? 21.104 -4.025 -5.456 1.00 87.06 87 SER A CA 1
ATOM 672 C C . SER A 1 87 ? 21.188 -4.359 -6.935 1.00 87.06 87 SER A C 1
ATOM 674 O O . SER A 1 87 ? 20.555 -5.307 -7.402 1.00 87.06 87 SER A O 1
ATOM 676 N N . CYS A 1 88 ? 22.022 -3.617 -7.657 1.00 80.38 88 CYS A N 1
ATOM 677 C CA . CYS A 1 88 ? 22.269 -3.881 -9.065 1.00 80.38 88 CYS A CA 1
ATOM 678 C C . CYS A 1 88 ? 23.005 -5.229 -9.243 1.00 80.38 88 CYS A C 1
ATOM 680 O O . CYS A 1 88 ? 24.066 -5.395 -8.638 1.00 80.38 88 CYS A O 1
ATOM 682 N N . PRO A 1 89 ? 22.516 -6.166 -10.080 1.00 71.44 89 PRO A N 1
ATOM 683 C CA . PRO A 1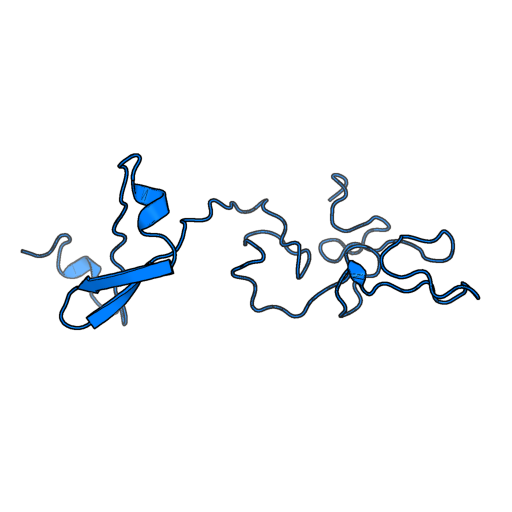 89 ? 23.134 -7.489 -10.247 1.00 71.44 89 PRO A CA 1
ATOM 684 C C . PRO A 1 89 ? 24.560 -7.438 -10.809 1.00 71.44 89 PRO A C 1
ATOM 686 O O . PRO A 1 89 ? 25.386 -8.291 -10.506 1.00 71.44 89 PRO A O 1
ATOM 689 N N . THR A 1 90 ? 24.834 -6.439 -11.650 1.00 71.81 90 THR A N 1
ATOM 690 C CA . THR A 1 90 ? 26.067 -6.333 -12.447 1.00 71.81 90 THR A CA 1
ATOM 691 C C . THR A 1 90 ? 27.073 -5.344 -11.858 1.00 71.81 90 THR A C 1
ATOM 693 O O . THR A 1 90 ? 28.217 -5.285 -12.300 1.00 71.81 90 THR A O 1
ATOM 696 N N . SER A 1 91 ? 26.669 -4.541 -10.871 1.00 66.12 91 SER A N 1
ATOM 697 C CA . SER A 1 91 ? 27.552 -3.521 -10.311 1.00 66.12 91 SER A CA 1
ATOM 698 C C . SER A 1 91 ? 28.585 -4.170 -9.394 1.00 66.12 91 SER A C 1
ATOM 700 O O . SER A 1 91 ? 28.246 -4.725 -8.352 1.00 66.12 91 SER A O 1
ATOM 702 N N . THR A 1 92 ? 29.861 -4.046 -9.758 1.00 63.53 92 THR A N 1
ATOM 703 C CA . THR A 1 92 ? 31.013 -4.430 -8.920 1.00 63.53 92 THR A CA 1
ATOM 704 C C . THR A 1 92 ? 31.072 -3.635 -7.614 1.00 63.53 92 THR A C 1
ATOM 706 O O . THR A 1 92 ? 31.666 -4.073 -6.633 1.00 63.53 92 THR A O 1
ATOM 709 N N . TYR A 1 93 ? 30.419 -2.475 -7.587 1.00 60.34 93 TYR A N 1
ATOM 710 C CA . TYR A 1 93 ? 30.191 -1.665 -6.402 1.00 60.34 93 TYR A CA 1
ATOM 711 C C . TYR A 1 93 ? 28.799 -1.999 -5.852 1.00 60.34 93 TYR A C 1
ATOM 713 O O . TYR A 1 93 ? 27.815 -1.848 -6.574 1.00 60.34 93 TYR A O 1
ATOM 721 N N . HIS A 1 94 ? 28.674 -2.440 -4.598 1.00 66.50 94 HIS A N 1
ATOM 722 C CA . HIS A 1 94 ? 27.392 -2.770 -3.950 1.00 66.50 94 HIS A CA 1
ATOM 723 C C . HIS A 1 94 ? 26.511 -1.527 -3.697 1.00 66.50 94 HIS A C 1
ATOM 725 O O . HIS A 1 94 ? 26.187 -1.187 -2.559 1.00 66.50 94 HIS A O 1
ATOM 731 N N . LEU A 1 95 ? 26.128 -0.816 -4.757 1.00 71.62 95 LEU A N 1
ATOM 732 C CA . LEU A 1 95 ? 25.217 0.317 -4.707 1.00 71.62 95 LEU A CA 1
ATOM 733 C C . LEU A 1 95 ? 23.830 -0.214 -4.336 1.00 71.62 95 LEU A C 1
ATOM 735 O O . LEU A 1 95 ? 23.181 -0.894 -5.132 1.00 71.62 95 LEU A O 1
ATOM 739 N N . ARG A 1 96 ? 23.410 0.072 -3.102 1.00 83.31 96 ARG A N 1
ATOM 740 C CA . ARG A 1 96 ? 22.072 -0.230 -2.586 1.00 83.31 96 ARG A CA 1
ATOM 741 C C . ARG A 1 96 ? 21.150 0.975 -2.732 1.00 83.31 96 ARG A C 1
ATOM 743 O O . ARG A 1 96 ? 21.590 2.119 -2.604 1.00 83.31 96 ARG A O 1
ATOM 750 N N . GLY A 1 97 ? 19.873 0.707 -2.982 1.00 82.25 97 GLY A N 1
ATOM 751 C CA . GLY A 1 97 ? 18.804 1.704 -2.936 1.00 82.25 97 GLY A CA 1
ATOM 752 C C . GLY A 1 97 ? 18.841 2.723 -4.072 1.00 82.25 97 GLY A C 1
ATOM 753 O O . GLY A 1 97 ? 18.320 3.827 -3.922 1.00 82.25 97 GLY A O 1
ATOM 754 N N . ARG A 1 98 ? 19.475 2.385 -5.199 1.00 83.31 98 ARG A N 1
ATOM 755 C CA . ARG A 1 98 ? 19.530 3.237 -6.391 1.00 83.31 98 ARG A CA 1
ATOM 756 C C . ARG A 1 98 ? 19.176 2.437 -7.639 1.00 83.31 98 ARG A C 1
ATOM 758 O O . ARG A 1 98 ? 19.619 1.293 -7.746 1.00 83.31 98 ARG A O 1
ATOM 765 N N . PRO A 1 99 ? 18.448 3.035 -8.594 1.00 79.38 99 PRO A N 1
ATOM 766 C CA . PRO A 1 99 ? 18.254 2.408 -9.888 1.00 79.38 99 PRO A CA 1
ATOM 767 C C . PRO A 1 99 ? 19.599 2.362 -10.630 1.00 79.38 99 PRO A C 1
ATOM 769 O O . PRO A 1 99 ? 20.391 3.304 -10.550 1.00 79.38 99 PRO A O 1
ATOM 772 N N . CYS A 1 100 ? 19.868 1.273 -11.348 1.00 77.56 100 CYS A N 1
ATOM 773 C CA . CYS A 1 100 ? 21.017 1.155 -12.244 1.00 77.56 100 CYS A CA 1
ATOM 774 C C . CYS A 1 100 ? 20.562 0.942 -13.691 1.00 77.56 100 CYS A C 1
ATOM 776 O O . CYS A 1 100 ? 19.475 0.435 -13.938 1.00 77.56 100 CYS A O 1
ATOM 778 N N . SER A 1 101 ? 21.409 1.284 -14.660 1.00 80.62 101 SER A N 1
ATOM 779 C CA . SER A 1 101 ? 21.132 1.071 -16.090 1.00 80.62 101 SER A CA 1
ATOM 780 C C . SER A 1 101 ? 21.104 -0.407 -16.505 1.00 80.62 101 SER A C 1
ATOM 782 O O . SER A 1 101 ? 20.695 -0.723 -17.616 1.00 80.62 101 SER A O 1
ATOM 784 N N . HIS A 1 102 ? 21.550 -1.314 -15.632 1.00 79.12 102 HIS A N 1
ATOM 785 C CA . HIS A 1 102 ? 21.670 -2.745 -15.922 1.00 79.12 102 HIS A CA 1
ATOM 786 C C . HIS A 1 102 ? 20.392 -3.552 -15.655 1.00 79.12 102 HIS A C 1
ATOM 788 O O . HIS A 1 102 ? 20.407 -4.768 -15.835 1.00 79.12 102 HIS A O 1
ATOM 794 N N . PHE A 1 103 ? 19.301 -2.923 -15.212 1.00 81.75 103 PHE A N 1
ATOM 795 C CA . PHE A 1 103 ? 18.013 -3.598 -15.052 1.00 81.75 103 PHE A CA 1
ATOM 796 C C . PHE A 1 103 ? 16.924 -2.875 -15.851 1.00 81.75 103 PHE A C 1
ATOM 798 O O . PHE A 1 103 ? 16.984 -1.663 -16.059 1.00 81.75 103 PHE A O 1
ATOM 805 N N . SER A 1 104 ? 15.912 -3.626 -16.280 1.00 87.38 104 SER A N 1
ATOM 806 C CA . SER A 1 104 ? 14.711 -3.079 -16.912 1.00 87.38 104 SER A CA 1
ATOM 807 C C . SER A 1 104 ? 13.595 -2.969 -15.874 1.00 87.38 104 SER A C 1
ATOM 809 O O . SER A 1 104 ? 13.314 -3.967 -15.201 1.00 87.38 104 SER A O 1
ATOM 811 N N . PRO A 1 105 ? 12.965 -1.794 -15.707 1.00 90.62 105 PRO A N 1
ATOM 812 C CA . PRO A 1 105 ? 11.907 -1.634 -14.731 1.00 90.62 105 PRO A CA 1
ATOM 813 C C . PRO A 1 105 ? 10.660 -2.421 -15.108 1.00 90.62 105 PRO A C 1
ATOM 815 O O . PRO A 1 105 ? 10.327 -2.559 -16.283 1.00 90.62 105 PRO A O 1
ATOM 818 N N . ARG A 1 106 ? 9.988 -2.936 -14.081 1.00 93.00 106 ARG A N 1
ATOM 819 C CA . ARG A 1 106 ? 8.730 -3.664 -14.196 1.00 93.00 106 ARG A CA 1
ATOM 820 C C . ARG A 1 106 ? 7.759 -3.183 -13.126 1.00 93.00 106 ARG A C 1
ATOM 822 O O . ARG A 1 106 ? 8.134 -3.022 -11.961 1.00 93.00 106 ARG A O 1
ATOM 829 N N . CYS A 1 107 ? 6.510 -2.969 -13.518 1.00 93.81 107 CYS A N 1
ATOM 830 C CA . CYS A 1 107 ? 5.462 -2.523 -12.612 1.00 93.81 107 CYS A CA 1
ATOM 831 C C . CYS A 1 107 ? 4.774 -3.710 -11.930 1.00 93.81 107 CYS A C 1
ATOM 833 O O . CYS A 1 107 ? 4.364 -4.649 -12.605 1.00 93.81 107 CYS A O 1
ATOM 835 N N . VAL A 1 108 ? 4.565 -3.649 -10.609 1.00 93.62 108 VAL A N 1
ATOM 836 C CA . VAL A 1 108 ? 3.833 -4.708 -9.882 1.00 93.62 108 VAL A CA 1
ATOM 837 C C . VAL A 1 108 ? 2.334 -4.738 -10.213 1.00 93.62 108 VAL A C 1
ATOM 839 O O . VAL A 1 108 ? 1.669 -5.741 -9.979 1.00 93.62 108 VAL A O 1
ATOM 842 N N . ASN A 1 109 ? 1.781 -3.617 -10.690 1.00 93.19 109 ASN A N 1
ATOM 843 C CA . ASN A 1 109 ? 0.340 -3.451 -10.886 1.00 93.19 109 ASN A CA 1
ATOM 844 C C . ASN A 1 109 ? -0.110 -3.813 -12.305 1.00 93.19 109 ASN A C 1
ATOM 846 O O . ASN A 1 109 ? -1.191 -4.369 -12.467 1.00 93.19 109 ASN A O 1
ATOM 850 N N . CYS A 1 110 ? 0.699 -3.479 -13.316 1.00 93.06 110 CYS A N 1
ATOM 851 C CA . CYS A 1 110 ? 0.355 -3.651 -14.731 1.00 93.06 110 CYS A CA 1
ATOM 852 C C . CYS A 1 110 ? 1.383 -4.474 -15.531 1.00 93.06 110 CYS A C 1
ATOM 854 O O . CYS A 1 110 ? 1.208 -4.638 -16.734 1.00 93.06 110 CYS A O 1
ATOM 856 N N . ASP A 1 111 ? 2.463 -4.965 -14.906 1.00 92.19 111 ASP A N 1
ATOM 857 C CA . ASP A 1 111 ? 3.562 -5.697 -15.565 1.00 92.19 111 ASP A CA 1
ATOM 858 C C . ASP A 1 111 ? 4.273 -4.941 -16.711 1.00 92.19 111 ASP A C 1
ATOM 860 O O . ASP A 1 111 ? 5.126 -5.503 -17.398 1.00 92.19 111 ASP A O 1
ATOM 864 N N . GLY A 1 112 ? 3.968 -3.652 -16.894 1.00 93.06 112 GLY A N 1
ATOM 865 C CA . GLY A 1 112 ? 4.548 -2.799 -17.927 1.00 93.06 112 GLY A CA 1
ATOM 866 C C . GLY A 1 112 ? 6.031 -2.469 -17.697 1.00 93.06 112 GLY A C 1
ATOM 867 O O . GLY A 1 112 ? 6.521 -2.583 -16.567 1.00 93.06 112 GLY A O 1
ATOM 868 N N . PRO A 1 113 ? 6.750 -2.025 -18.752 1.00 93.50 113 PRO A N 1
ATOM 869 C CA . PRO A 1 113 ? 8.185 -1.728 -18.723 1.00 93.50 113 PRO A CA 1
ATOM 870 C C . PRO A 1 113 ? 8.492 -0.358 -18.087 1.00 93.50 113 PRO A C 1
ATOM 872 O O . PRO A 1 113 ? 9.188 0.477 -18.662 1.00 93.50 113 PRO A O 1
ATOM 875 N N . HIS A 1 114 ? 7.941 -0.101 -16.904 1.00 92.81 114 HIS A N 1
ATOM 876 C CA . HIS A 1 114 ? 8.139 1.122 -16.131 1.00 92.81 114 HIS A CA 1
ATOM 877 C C . HIS A 1 114 ? 8.118 0.803 -14.632 1.00 92.81 114 HIS A C 1
ATOM 879 O O . HIS A 1 114 ? 7.717 -0.280 -14.207 1.00 92.81 114 HIS A O 1
ATOM 885 N N . GLU A 1 115 ? 8.580 1.736 -13.800 1.00 92.75 115 GLU A N 1
ATOM 886 C CA . GLU A 1 115 ? 8.532 1.548 -12.350 1.00 92.75 115 GLU A CA 1
ATOM 887 C C . GLU A 1 115 ? 7.107 1.698 -11.808 1.00 92.75 115 GLU A C 1
ATOM 889 O O . GLU A 1 115 ? 6.258 2.348 -12.417 1.00 92.75 115 GLU A O 1
ATOM 894 N N . SER A 1 116 ? 6.838 1.132 -10.631 1.00 91.81 116 SER A N 1
ATOM 895 C CA . SER A 1 116 ? 5.462 1.035 -10.119 1.00 91.81 116 SER A CA 1
ATOM 896 C C . SER A 1 116 ? 4.788 2.390 -9.858 1.00 91.81 116 SER A C 1
ATOM 898 O O . SER A 1 116 ? 3.567 2.462 -9.876 1.00 91.81 116 SER A O 1
ATOM 900 N N . HIS A 1 117 ? 5.566 3.449 -9.622 1.00 90.00 117 HIS A N 1
ATOM 901 C CA . HIS A 1 117 ? 5.089 4.822 -9.389 1.00 90.00 117 HIS A CA 1
ATOM 902 C C . HIS A 1 117 ? 4.932 5.652 -10.674 1.00 90.00 117 HIS A C 1
ATOM 904 O O . HIS A 1 117 ? 4.658 6.850 -10.584 1.00 90.00 117 HIS A O 1
ATOM 910 N N . SER A 1 118 ? 5.173 5.064 -11.850 1.00 90.88 118 SER A N 1
ATOM 911 C CA . SER A 1 118 ? 4.978 5.791 -13.103 1.00 90.88 118 SER A CA 1
ATOM 912 C C . SER A 1 118 ? 3.499 6.148 -13.278 1.00 90.88 118 SER A C 1
ATOM 914 O O . SER A 1 118 ? 2.664 5.277 -13.031 1.00 90.88 118 SER A O 1
ATOM 916 N N . PRO A 1 119 ? 3.163 7.363 -13.749 1.00 88.81 119 PRO A N 1
ATOM 917 C CA . PRO A 1 119 ? 1.795 7.724 -14.134 1.00 88.81 119 PRO A CA 1
ATOM 918 C C . PRO A 1 119 ? 1.311 7.014 -15.412 1.00 88.81 119 PRO A C 1
ATOM 920 O O . PRO A 1 119 ? 0.198 7.262 -15.862 1.00 88.81 119 PRO A O 1
ATOM 923 N N . ASP A 1 120 ? 2.160 6.184 -16.027 1.00 87.25 120 ASP A N 1
ATOM 924 C CA . ASP A 1 120 ? 1.804 5.350 -17.183 1.00 87.25 120 ASP A CA 1
ATOM 925 C C . ASP A 1 120 ? 0.934 4.138 -16.797 1.00 87.25 120 ASP A C 1
ATOM 927 O O . ASP A 1 120 ? 0.372 3.472 -17.668 1.00 87.25 120 ASP A O 1
ATOM 931 N N . CYS A 1 121 ? 0.850 3.859 -15.493 1.00 82.38 121 CYS A N 1
ATOM 932 C CA . CYS A 1 121 ? -0.146 3.005 -14.856 1.00 82.38 121 CYS A CA 1
ATOM 933 C C . CYS A 1 121 ? -1.230 3.960 -14.282 1.00 82.38 121 CYS A C 1
ATOM 935 O O . CYS A 1 121 ? -2.415 3.580 -14.318 1.00 82.38 121 CYS A O 1
#

Secondary structure (DSSP, 8-state):
--SS-GGGTTT-S---------STTGGGGTT-EEEETTEEEE--------TT-B-TTT--BSS-GGG--SPP--TTT--SS-GGG-B-SS-SS--BSS--TTS----TTT--SS-TT-TT-

Foldseek 3Di:
DDPDDPVVCVPDPDDDDDDDDPDPCRVVQAQHWDDDPNDIDHDHDDDDFAQADAEQFQRHGDDYVVPDPDFGAAQFARDRDHLQQDADPPDPDRDGNDDDPNDFGAAPPPRDRDGSPDPVD

pLDDT: mean 85.86, std 8.39, range [55.78, 95.38]

Organism: NCBI:txid1336337